Protein AF-A0A0G1NB90-F1 (afdb_monomer_lite)

Secondary structure (DSSP, 8-state):
--------------PPPPPTT-------PPPPSPPPTTEEEEEEEE-TTT--EEEEEEEE-S--PPPGGGS---PPP--------------TTS----

Foldseek 3Di:
DDDDDDDPPPPPPDDDDDDPPDDDDDQDDPDDDDDDPQKDWDQPDADPPPRGRPDIDIDGNPPCPPDPVPDDPPDDPPPPPPPPPPDDPDDPPPPPDD

Radius of gyration: 37.77 Å; chains: 1; bounding box: 97×29×106 Å

pLDDT: mean 71.31, std 13.05, range [45.44, 91.44]

Organism: NCBI:txid1618589

Structure (mmCIF, N/CA/C/O backbone):
data_AF-A0A0G1NB90-F1
#
_entry.id   AF-A0A0G1NB90-F1
#
loop_
_atom_site.group_PDB
_atom_site.id
_atom_site.type_symbol
_atom_site.label_atom_id
_atom_site.label_alt_id
_atom_site.label_comp_id
_atom_site.label_asym_id
_atom_site.label_entity_id
_atom_site.label_seq_id
_atom_site.pdbx_PDB_ins_code
_a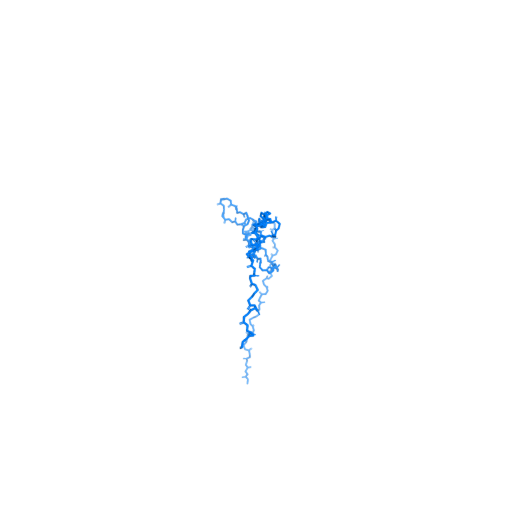tom_site.Cartn_x
_atom_site.Cartn_y
_atom_site.Cartn_z
_atom_site.occupancy
_atom_site.B_iso_or_equiv
_atom_site.auth_seq_id
_atom_site.auth_comp_id
_atom_site.auth_asym_id
_atom_site.auth_atom_id
_atom_site.pdbx_PDB_model_num
ATOM 1 N N . MET A 1 1 ? 54.430 -11.388 13.360 1.00 45.44 1 MET A N 1
ATOM 2 C CA . MET A 1 1 ? 53.864 -10.801 12.131 1.00 45.44 1 MET A CA 1
ATOM 3 C C . MET A 1 1 ? 52.490 -11.405 11.957 1.00 45.44 1 MET A C 1
ATOM 5 O O . MET A 1 1 ? 52.419 -12.617 11.818 1.00 45.44 1 MET A O 1
ATOM 9 N N . THR A 1 2 ? 51.430 -10.607 12.051 1.00 54.28 2 THR A N 1
ATOM 10 C CA . THR A 1 2 ? 50.069 -11.082 11.781 1.00 54.28 2 THR A CA 1
ATOM 11 C C . THR A 1 2 ? 49.395 -10.024 10.926 1.00 54.28 2 THR A C 1
ATOM 13 O O . THR A 1 2 ? 49.110 -8.926 11.400 1.00 54.28 2 THR A O 1
ATOM 16 N N . GLU A 1 3 ? 49.247 -10.338 9.645 1.00 58.81 3 GLU A N 1
ATOM 17 C CA . GLU A 1 3 ? 48.516 -9.536 8.674 1.00 58.81 3 GLU A CA 1
ATOM 18 C C . GLU A 1 3 ? 47.026 -9.607 9.031 1.00 58.81 3 GLU A C 1
ATOM 20 O O . GLU A 1 3 ? 46.441 -10.686 9.123 1.00 58.81 3 GLU A O 1
ATOM 25 N N . LEU A 1 4 ? 46.423 -8.453 9.322 1.00 50.75 4 LEU A N 1
ATOM 26 C CA . LEU A 1 4 ? 44.981 -8.329 9.510 1.00 50.75 4 LEU A CA 1
ATOM 27 C C . LEU A 1 4 ? 44.339 -8.202 8.128 1.00 50.75 4 LEU A C 1
ATOM 29 O O . LEU A 1 4 ? 44.310 -7.131 7.524 1.00 50.75 4 LEU A O 1
ATOM 33 N N . GLU A 1 5 ? 43.872 -9.351 7.653 1.00 51.03 5 GLU A N 1
ATOM 34 C CA . GLU A 1 5 ? 43.000 -9.557 6.503 1.00 51.03 5 GLU A CA 1
ATOM 35 C C . GLU A 1 5 ? 41.908 -8.478 6.370 1.00 51.03 5 GLU A C 1
ATOM 37 O O . GLU A 1 5 ? 41.080 -8.259 7.257 1.00 51.03 5 GLU A O 1
ATOM 42 N N . GLY A 1 6 ? 41.940 -7.824 5.207 1.00 45.75 6 GLY A N 1
ATOM 43 C CA . GLY A 1 6 ? 40.815 -7.302 4.434 1.00 45.75 6 GLY A CA 1
ATOM 44 C C . GLY A 1 6 ? 39.533 -6.926 5.175 1.00 45.75 6 GLY A C 1
ATOM 45 O O . GLY A 1 6 ? 38.583 -7.702 5.243 1.00 45.75 6 GLY A O 1
ATOM 46 N N . SER A 1 7 ? 39.412 -5.651 5.547 1.00 53.62 7 SER A N 1
ATOM 47 C CA . SER A 1 7 ? 38.087 -5.025 5.606 1.00 53.62 7 SER A CA 1
ATOM 48 C C . SER A 1 7 ? 37.476 -5.021 4.197 1.00 53.62 7 SER A C 1
ATOM 50 O O . SER A 1 7 ? 38.080 -4.431 3.296 1.00 53.62 7 SER A O 1
ATOM 52 N N . PRO A 1 8 ? 36.286 -5.606 3.955 1.00 49.09 8 PRO A N 1
ATOM 53 C CA . PRO A 1 8 ? 35.618 -5.432 2.679 1.00 49.09 8 PRO A CA 1
ATOM 54 C C . PRO A 1 8 ? 35.158 -3.978 2.609 1.00 49.09 8 PRO A C 1
ATOM 56 O O . PRO A 1 8 ? 34.190 -3.568 3.255 1.00 49.09 8 PRO A O 1
ATOM 59 N N . GLN A 1 9 ? 35.895 -3.182 1.839 1.00 49.41 9 GLN A N 1
ATOM 60 C CA . GLN A 1 9 ? 35.551 -1.812 1.506 1.00 49.41 9 GLN A CA 1
ATOM 61 C C . GLN A 1 9 ? 34.155 -1.850 0.874 1.00 49.41 9 GLN A C 1
ATOM 63 O O . GLN A 1 9 ? 33.974 -2.338 -0.244 1.00 49.41 9 GLN A O 1
ATOM 68 N N . ARG A 1 10 ? 33.131 -1.416 1.621 1.00 54.81 10 ARG A N 1
ATOM 69 C CA . ARG A 1 10 ? 31.773 -1.263 1.094 1.00 54.81 10 ARG A CA 1
ATOM 70 C C . ARG A 1 10 ? 31.857 -0.264 -0.049 1.00 54.81 10 ARG A C 1
ATOM 72 O O . ARG A 1 10 ? 31.909 0.939 0.177 1.00 54.81 10 ARG A O 1
ATOM 79 N N . LEU A 1 11 ? 31.901 -0.787 -1.271 1.00 45.88 11 LEU A N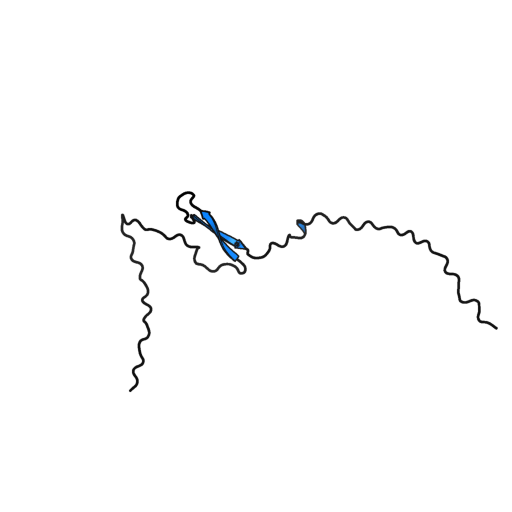 1
ATOM 80 C CA . LEU A 1 11 ? 31.889 -0.000 -2.488 1.00 45.88 11 LEU A CA 1
ATOM 81 C C . LEU A 1 11 ? 30.558 0.759 -2.518 1.00 45.88 11 LEU A C 1
ATOM 83 O O . LEU A 1 11 ? 29.508 0.194 -2.839 1.00 45.88 11 LEU A O 1
ATOM 87 N N . GLU A 1 12 ? 30.581 2.029 -2.120 1.00 54.97 12 GLU A N 1
ATOM 88 C CA . GLU A 1 12 ? 29.449 2.925 -2.291 1.00 54.97 12 GLU A CA 1
ATOM 89 C C . GLU A 1 12 ? 29.138 2.971 -3.787 1.00 54.97 12 GLU A C 1
ATOM 91 O O . GLU A 1 12 ? 29.883 3.543 -4.584 1.00 54.97 12 GLU A O 1
ATOM 96 N N . ARG A 1 13 ? 28.060 2.293 -4.198 1.00 58.69 13 ARG A N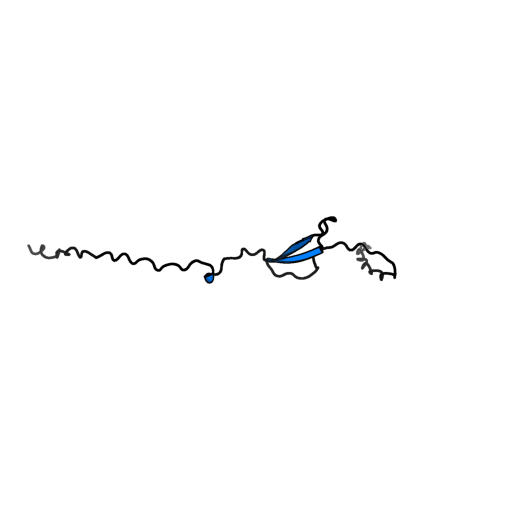 1
ATOM 97 C CA . ARG A 1 13 ? 27.579 2.306 -5.581 1.00 58.69 13 ARG A CA 1
ATOM 98 C C . ARG A 1 13 ? 27.187 3.740 -5.938 1.00 58.69 13 ARG A C 1
ATOM 100 O O . ARG A 1 13 ? 26.031 4.129 -5.767 1.00 58.69 13 ARG A O 1
ATOM 107 N N . LYS A 1 14 ? 28.145 4.520 -6.446 1.00 62.53 14 LYS A N 1
ATOM 108 C CA . LYS A 1 14 ? 27.906 5.823 -7.067 1.00 62.53 14 LYS A CA 1
ATOM 109 C C . LYS A 1 14 ? 26.887 5.619 -8.189 1.00 62.53 14 LYS A C 1
ATOM 111 O O . LYS A 1 14 ? 27.156 4.922 -9.168 1.00 62.53 14 LYS A O 1
ATOM 116 N N . ARG A 1 15 ? 25.680 6.162 -8.015 1.00 63.06 15 ARG A N 1
ATOM 117 C CA . ARG A 1 15 ? 24.633 6.130 -9.043 1.00 63.06 15 ARG A CA 1
ATOM 118 C C . ARG A 1 15 ? 25.107 6.978 -10.220 1.00 63.06 15 ARG A C 1
ATOM 120 O O . ARG A 1 15 ? 25.400 8.155 -10.039 1.00 63.06 15 ARG A O 1
ATOM 127 N N . LYS A 1 16 ? 25.219 6.373 -11.405 1.00 74.62 16 LYS A N 1
ATOM 128 C CA . LYS A 1 16 ? 25.536 7.108 -12.635 1.00 74.62 16 LYS A CA 1
ATOM 129 C C . LYS A 1 16 ? 24.369 8.057 -12.964 1.00 74.62 16 LYS A C 1
ATOM 131 O O . LYS A 1 16 ? 23.222 7.636 -12.794 1.00 74.62 16 LYS A O 1
ATOM 136 N N . PRO A 1 17 ? 24.628 9.303 -13.396 1.00 79.56 17 PRO A N 1
ATOM 137 C CA . PRO A 1 17 ? 23.571 10.195 -13.862 1.00 79.56 17 PRO A CA 1
ATOM 138 C C . PRO A 1 17 ? 22.890 9.597 -15.100 1.00 79.56 17 PRO A C 1
ATOM 140 O O . PRO A 1 17 ? 23.553 8.972 -15.931 1.00 79.56 17 PRO A O 1
ATOM 143 N N . TYR A 1 18 ? 21.570 9.759 -15.201 1.00 79.75 18 TYR A N 1
ATOM 144 C CA . TYR A 1 18 ? 20.803 9.312 -16.364 1.00 79.75 18 TYR A CA 1
ATOM 145 C C . TYR A 1 18 ? 21.169 10.140 -17.601 1.00 79.75 18 TYR A C 1
ATOM 147 O O . TYR A 1 18 ? 21.404 11.345 -17.489 1.00 79.75 18 TYR A O 1
ATOM 155 N N . GLN A 1 19 ? 21.210 9.501 -18.770 1.00 84.38 19 GLN A N 1
ATOM 156 C CA . GLN A 1 19 ? 21.448 10.176 -20.050 1.00 84.38 19 GLN A CA 1
ATOM 157 C C . GLN A 1 19 ? 20.132 10.494 -20.774 1.00 84.38 19 GLN A C 1
ATOM 159 O O . GLN A 1 19 ? 19.132 9.793 -20.615 1.00 84.38 19 GLN A O 1
ATOM 164 N N . VAL A 1 20 ? 20.136 11.550 -21.594 1.00 81.75 20 VAL A N 1
ATOM 165 C CA . VAL A 1 20 ? 18.995 11.906 -22.453 1.00 81.75 20 VAL A CA 1
ATOM 166 C C . VAL A 1 20 ? 18.706 10.745 -23.412 1.00 81.75 20 VAL A C 1
ATOM 168 O O . VAL A 1 20 ? 19.612 10.259 -24.081 1.00 81.75 20 VAL A O 1
ATOM 171 N N . GLY A 1 21 ? 17.452 10.283 -23.453 1.00 82.69 21 GLY A N 1
ATOM 172 C CA . GLY A 1 21 ? 17.023 9.129 -24.258 1.00 82.69 21 GLY A CA 1
ATOM 173 C C . GLY A 1 21 ? 17.147 7.765 -23.564 1.00 82.69 21 GLY A C 1
ATOM 174 O O . GLY A 1 21 ? 16.716 6.759 -24.122 1.00 82.69 21 GLY A O 1
ATOM 175 N N . GLN A 1 22 ? 17.686 7.705 -22.341 1.00 80.56 22 GLN A N 1
ATOM 176 C CA . GLN A 1 22 ? 17.761 6.462 -21.577 1.00 80.56 22 GLN A CA 1
ATOM 177 C C . GLN A 1 22 ? 16.384 6.087 -21.007 1.00 80.56 22 GLN A C 1
ATOM 179 O O . GLN A 1 22 ? 15.843 6.788 -20.151 1.00 80.56 22 GLN A O 1
ATOM 184 N N . ILE A 1 23 ? 15.837 4.948 -21.440 1.00 67.31 23 ILE A N 1
ATOM 185 C CA . ILE A 1 23 ? 14.641 4.354 -20.830 1.00 67.31 23 ILE A CA 1
ATOM 186 C C . ILE A 1 23 ? 15.078 3.602 -19.573 1.00 67.31 23 ILE A C 1
ATOM 188 O O . ILE A 1 23 ? 15.928 2.713 -19.626 1.00 67.31 23 ILE A O 1
ATOM 192 N N . VAL A 1 24 ? 14.517 3.984 -18.429 1.00 68.44 24 VAL A N 1
ATOM 193 C CA . VAL A 1 24 ? 14.850 3.397 -17.129 1.00 68.44 24 VAL A CA 1
ATOM 194 C C . VAL A 1 24 ? 13.658 2.593 -16.640 1.00 68.44 24 VAL A C 1
ATOM 196 O O . VAL A 1 24 ? 12.596 3.149 -16.370 1.00 68.44 24 VAL A O 1
ATOM 199 N N . GLU A 1 25 ? 13.843 1.287 -16.471 1.00 64.12 25 GLU A N 1
ATOM 200 C CA . GLU A 1 25 ? 12.869 0.463 -15.763 1.00 64.12 25 GLU A CA 1
ATOM 201 C C . GLU A 1 25 ? 12.980 0.725 -14.260 1.00 64.12 25 GLU A C 1
ATOM 203 O O . GLU A 1 25 ? 13.927 0.313 -13.583 1.00 64.12 25 GLU A O 1
ATOM 208 N N . GLN A 1 26 ? 12.009 1.459 -13.724 1.00 68.00 26 GLN A N 1
ATOM 209 C CA . GLN A 1 26 ? 11.939 1.728 -12.299 1.00 68.00 26 GLN A CA 1
ATOM 210 C C . GLN A 1 26 ? 11.147 0.618 -11.607 1.00 68.00 26 GLN A C 1
ATOM 212 O O . GLN A 1 26 ? 9.940 0.478 -11.786 1.00 68.00 26 GLN A O 1
ATOM 217 N N . VAL A 1 27 ? 11.828 -0.169 -10.772 1.00 66.56 27 VAL A N 1
ATOM 218 C CA . VAL A 1 27 ? 11.156 -1.150 -9.914 1.00 66.56 27 VAL A CA 1
ATOM 219 C C . VAL A 1 27 ? 10.340 -0.390 -8.867 1.00 66.56 27 VAL A C 1
ATOM 221 O O . VAL A 1 27 ? 10.912 0.232 -7.965 1.00 66.56 27 VAL A O 1
ATOM 224 N N . PHE A 1 28 ? 9.013 -0.449 -8.972 1.00 72.19 28 PHE A N 1
ATOM 225 C CA . PHE A 1 28 ? 8.092 0.159 -8.014 1.00 72.19 28 PHE A CA 1
ATOM 226 C C . PHE A 1 28 ? 8.161 -0.572 -6.668 1.00 72.19 28 PHE A C 1
ATOM 228 O O . PHE A 1 28 ? 7.518 -1.595 -6.439 1.00 72.19 28 PHE A O 1
ATOM 235 N N . ARG A 1 29 ? 8.990 -0.047 -5.766 1.00 80.31 29 ARG A N 1
ATOM 236 C CA . ARG A 1 29 ? 9.143 -0.521 -4.385 1.00 80.31 29 ARG A CA 1
ATOM 237 C C . ARG A 1 29 ? 8.426 0.426 -3.423 1.00 80.31 29 ARG A C 1
ATOM 239 O O . ARG A 1 29 ? 8.274 1.601 -3.761 1.00 80.31 29 ARG A O 1
ATOM 246 N N . PRO A 1 30 ? 8.029 -0.048 -2.228 1.00 86.25 30 PRO A N 1
ATOM 247 C CA . PRO A 1 30 ? 7.475 0.837 -1.216 1.00 86.25 30 PRO A CA 1
ATOM 248 C C . PRO A 1 30 ? 8.467 1.962 -0.869 1.00 86.25 30 PRO A C 1
ATOM 250 O O . PRO A 1 30 ? 9.687 1.740 -0.929 1.00 86.25 30 PRO A O 1
ATOM 253 N N . PRO A 1 31 ? 7.970 3.161 -0.510 1.00 85.69 31 PRO A N 1
ATOM 254 C CA . PRO A 1 31 ? 8.812 4.284 -0.120 1.00 85.69 31 PRO A CA 1
ATOM 255 C C . PRO A 1 31 ? 9.769 3.905 1.011 1.00 85.69 31 PRO A C 1
ATOM 257 O O . PRO A 1 31 ? 9.388 3.266 1.994 1.00 85.69 31 PRO A O 1
ATOM 260 N N . LYS A 1 32 ? 11.033 4.320 0.883 1.00 83.69 32 LYS A N 1
ATOM 261 C CA . LYS A 1 32 ? 12.024 4.159 1.950 1.00 83.69 32 LYS A CA 1
ATOM 262 C C . LYS A 1 32 ? 11.856 5.299 2.950 1.00 83.69 32 LYS A C 1
ATOM 264 O O . LYS A 1 32 ? 11.956 6.458 2.566 1.00 83.69 32 LYS A O 1
ATOM 269 N N . GLY A 1 33 ? 11.638 4.974 4.219 1.00 83.69 33 GLY A N 1
ATOM 270 C CA . GLY A 1 33 ? 11.498 5.965 5.283 1.00 83.69 33 GLY A CA 1
ATOM 271 C C . GLY A 1 33 ? 11.165 5.320 6.622 1.00 83.69 33 GLY A C 1
ATOM 272 O O . GLY A 1 33 ? 10.847 4.132 6.681 1.00 83.69 33 GLY A O 1
ATOM 273 N N . LYS A 1 34 ? 11.249 6.108 7.699 1.00 85.69 34 LYS A N 1
ATOM 274 C CA . LYS A 1 34 ? 10.705 5.704 8.999 1.00 85.69 34 LYS A CA 1
ATOM 275 C C . LYS A 1 34 ? 9.182 5.714 8.887 1.00 85.69 34 LYS A C 1
ATOM 277 O O . LYS A 1 34 ? 8.610 6.730 8.505 1.00 85.69 34 LYS A O 1
ATOM 282 N N . ILE A 1 35 ? 8.555 4.585 9.188 1.00 90.06 35 ILE A N 1
ATOM 283 C CA . ILE A 1 35 ? 7.099 4.470 9.286 1.00 90.06 35 ILE A CA 1
ATOM 284 C C . ILE A 1 35 ? 6.685 4.515 10.761 1.00 90.06 35 ILE A C 1
ATOM 286 O O . ILE A 1 35 ? 7.483 4.116 11.614 1.00 90.06 35 ILE A O 1
ATOM 290 N N . PRO A 1 36 ? 5.475 5.004 11.076 1.00 88.44 36 PRO A N 1
ATOM 291 C CA . PRO A 1 36 ? 4.931 4.944 12.424 1.00 88.44 36 PRO A CA 1
ATOM 292 C C . PRO A 1 36 ? 4.905 3.508 12.952 1.00 88.44 36 PRO A C 1
ATOM 294 O O . PRO A 1 36 ? 4.789 2.542 12.191 1.00 88.44 36 PRO A O 1
ATOM 297 N N . GLN A 1 37 ? 5.005 3.372 14.272 1.00 84.19 37 GLN A N 1
ATOM 298 C CA . GLN A 1 37 ? 4.872 2.080 14.933 1.00 84.19 37 GLN A CA 1
ATOM 299 C C . GLN A 1 37 ? 3.463 1.523 14.683 1.00 84.19 37 GLN A C 1
ATOM 301 O O . GLN A 1 37 ? 2.496 2.279 14.648 1.00 84.19 37 GLN A O 1
ATOM 306 N N . ASN A 1 38 ? 3.355 0.213 14.451 1.00 87.06 38 ASN A N 1
ATOM 307 C CA . ASN A 1 38 ? 2.115 -0.449 14.023 1.00 87.06 38 ASN A CA 1
ATOM 308 C C . ASN A 1 38 ? 1.566 0.071 12.687 1.00 87.06 38 ASN A C 1
ATOM 310 O O . ASN A 1 38 ? 0.360 0.210 12.518 1.00 87.06 38 ASN A O 1
ATOM 314 N N . SER A 1 39 ? 2.433 0.396 11.730 1.00 89.19 39 SER A N 1
ATOM 315 C CA . SER A 1 39 ? 2.018 0.715 10.364 1.00 89.19 39 SER A CA 1
ATOM 316 C C . SER A 1 39 ? 2.797 -0.106 9.346 1.00 89.19 39 SER A C 1
ATOM 318 O O . SER A 1 39 ? 3.936 -0.504 9.593 1.00 89.19 39 SER A O 1
ATOM 320 N N . ARG A 1 40 ? 2.198 -0.360 8.180 1.00 89.44 40 ARG A N 1
ATOM 321 C CA . ARG A 1 40 ? 2.875 -1.012 7.051 1.00 89.44 40 ARG A CA 1
ATOM 322 C C . ARG A 1 40 ? 2.458 -0.393 5.723 1.00 89.44 40 ARG A C 1
ATOM 324 O O . ARG A 1 40 ? 1.317 0.030 5.558 1.00 89.44 40 ARG A O 1
ATOM 331 N N . TRP A 1 41 ? 3.376 -0.378 4.760 1.00 90.88 41 TRP A N 1
ATOM 332 C CA . TRP A 1 41 ? 3.047 -0.030 3.380 1.00 90.88 41 TRP A CA 1
ATOM 333 C C . TRP A 1 41 ? 2.255 -1.165 2.735 1.00 90.88 41 TRP A C 1
ATOM 335 O O . TRP A 1 41 ? 2.710 -2.310 2.719 1.00 90.88 41 TRP A O 1
ATOM 345 N N . MET A 1 42 ? 1.098 -0.845 2.169 1.00 89.88 42 MET A N 1
ATOM 346 C CA . MET A 1 42 ? 0.321 -1.755 1.336 1.00 89.88 42 MET A CA 1
ATOM 347 C C . MET A 1 42 ? 0.138 -1.196 -0.078 1.00 89.88 42 MET A C 1
ATOM 349 O O . MET A 1 42 ? 0.074 0.023 -0.255 1.00 89.88 42 MET A O 1
ATOM 353 N N . PRO A 1 43 ? 0.064 -2.069 -1.101 1.00 89.38 43 PRO A N 1
ATOM 354 C CA . PRO A 1 43 ? -0.313 -1.660 -2.447 1.00 89.38 43 PRO A CA 1
ATOM 355 C C . PRO A 1 43 ? -1.726 -1.076 -2.428 1.00 89.38 43 PRO A C 1
ATOM 357 O O . PRO A 1 43 ? -2.672 -1.794 -2.115 1.00 89.38 43 PRO A O 1
ATOM 360 N N . PHE A 1 44 ? -1.860 0.203 -2.767 1.00 88.62 44 PHE A N 1
ATOM 361 C CA . PHE A 1 44 ? -3.158 0.872 -2.882 1.00 88.62 44 PHE A CA 1
ATOM 362 C C . PHE A 1 44 ? -3.720 0.741 -4.291 1.00 88.62 44 PHE A C 1
ATOM 364 O O . PHE A 1 44 ? -4.882 0.400 -4.484 1.00 88.62 44 PHE A O 1
ATOM 371 N N . ARG A 1 45 ? -2.860 0.969 -5.287 1.00 85.69 45 ARG A N 1
ATOM 372 C CA . ARG A 1 45 ? -3.225 0.911 -6.698 1.00 85.69 45 ARG A CA 1
ATOM 373 C C . ARG A 1 45 ? -2.248 0.019 -7.441 1.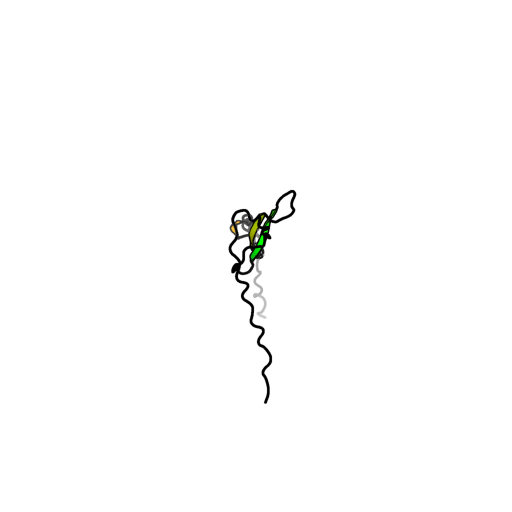00 85.69 45 ARG A C 1
ATOM 375 O O . ARG A 1 45 ? -1.033 0.146 -7.272 1.00 85.69 45 ARG A O 1
ATOM 382 N N . ARG A 1 46 ? -2.782 -0.896 -8.243 1.00 85.50 46 ARG A N 1
ATOM 383 C CA . ARG A 1 46 ? -2.015 -1.770 -9.134 1.00 85.50 46 ARG A CA 1
ATOM 384 C C . ARG A 1 46 ? -2.404 -1.466 -10.570 1.00 85.50 46 ARG A C 1
ATOM 386 O O . ARG A 1 46 ? -3.570 -1.186 -10.839 1.00 85.50 46 ARG A O 1
ATOM 393 N N . HIS A 1 47 ? -1.435 -1.549 -11.468 1.00 83.50 47 HIS A N 1
ATOM 394 C CA . HIS A 1 47 ? -1.700 -1.469 -12.893 1.00 83.50 47 HIS A CA 1
ATOM 395 C C . HIS A 1 47 ? -2.458 -2.726 -13.332 1.00 83.50 47 HIS A C 1
ATOM 397 O O . HIS A 1 47 ? -2.046 -3.836 -12.993 1.00 83.50 47 HIS A O 1
ATOM 403 N N . VAL A 1 48 ? -3.529 -2.552 -14.111 1.00 80.00 48 VAL A N 1
ATOM 404 C CA . VAL A 1 48 ? -4.447 -3.637 -14.502 1.00 80.00 48 VAL A CA 1
ATOM 405 C C . VAL A 1 48 ? -3.729 -4.711 -15.326 1.00 80.00 48 VAL A C 1
ATOM 407 O O . VAL A 1 48 ? -3.748 -5.878 -14.957 1.00 80.00 48 VAL A O 1
ATOM 410 N N . ASP A 1 49 ? -3.006 -4.306 -16.374 1.00 81.25 49 ASP A N 1
ATOM 411 C CA . ASP A 1 49 ? -2.413 -5.276 -17.314 1.00 81.25 49 ASP A CA 1
ATOM 412 C C . ASP A 1 49 ? -1.002 -5.744 -16.938 1.00 81.25 49 ASP A C 1
ATOM 414 O O . ASP A 1 49 ? -0.574 -6.841 -17.282 1.00 81.25 49 ASP A O 1
ATOM 418 N N . LYS A 1 50 ? -0.238 -4.890 -16.253 1.00 76.50 50 LYS A N 1
ATOM 419 C CA . LYS A 1 50 ? 1.210 -5.060 -16.064 1.00 76.50 50 LYS A CA 1
ATOM 420 C C . LYS A 1 50 ? 1.580 -5.562 -14.666 1.00 76.50 50 LYS A C 1
ATOM 422 O O . LYS A 1 50 ? 2.761 -5.688 -14.360 1.00 76.50 50 LYS A O 1
ATOM 427 N N . ASN A 1 51 ? 0.577 -5.823 -13.822 1.00 71.19 51 ASN A N 1
ATOM 428 C CA . ASN A 1 51 ? 0.689 -6.398 -12.477 1.00 71.19 51 ASN A CA 1
ATOM 429 C C . ASN A 1 51 ? 1.755 -5.750 -11.560 1.00 71.19 51 ASN A C 1
ATOM 431 O O . ASN A 1 51 ? 2.243 -6.377 -10.620 1.00 71.19 51 ASN A O 1
ATOM 435 N N . TYR A 1 52 ? 2.128 -4.490 -11.807 1.00 79.12 52 TYR A N 1
ATOM 436 C CA . TYR A 1 52 ? 3.004 -3.724 -10.920 1.00 79.12 52 TYR A CA 1
ATOM 437 C C . TYR A 1 52 ? 2.190 -2.782 -10.033 1.00 79.12 52 TYR A C 1
ATOM 439 O O . TYR A 1 52 ? 1.074 -2.377 -10.362 1.00 79.12 52 TYR A O 1
ATOM 447 N N . VAL A 1 53 ? 2.751 -2.439 -8.874 1.00 83.19 53 VAL A N 1
ATOM 448 C CA . VAL A 1 53 ? 2.133 -1.518 -7.914 1.00 83.19 53 VAL A CA 1
ATOM 449 C C . VAL A 1 53 ? 2.408 -0.082 -8.353 1.00 83.19 53 VAL A C 1
ATOM 451 O O . VAL A 1 53 ? 3.561 0.321 -8.415 1.00 83.19 53 VAL A O 1
ATOM 454 N N . GLU A 1 54 ? 1.364 0.690 -8.641 1.00 83.50 54 GLU A N 1
ATOM 455 C CA . GLU A 1 54 ? 1.472 2.104 -9.032 1.00 83.50 54 GLU A CA 1
ATOM 456 C C . GLU A 1 54 ? 1.655 3.010 -7.815 1.00 83.50 54 GLU A C 1
ATOM 458 O O . GLU A 1 54 ? 2.440 3.956 -7.845 1.00 83.50 54 GLU A O 1
ATOM 463 N N . ALA A 1 55 ? 0.934 2.713 -6.733 1.00 84.88 55 ALA A N 1
ATOM 464 C CA . ALA A 1 55 ? 0.913 3.544 -5.540 1.00 84.88 55 ALA A CA 1
ATOM 465 C C . ALA A 1 55 ? 0.885 2.701 -4.264 1.00 84.88 55 ALA A C 1
ATOM 467 O O . ALA A 1 55 ? 0.222 1.661 -4.185 1.00 84.88 55 ALA A O 1
ATOM 468 N N . TRP A 1 56 ? 1.582 3.203 -3.249 1.00 89.62 56 TRP A N 1
ATOM 469 C CA . TRP A 1 56 ? 1.648 2.624 -1.914 1.00 89.62 56 TRP A CA 1
ATOM 470 C C . TRP A 1 56 ? 0.890 3.514 -0.938 1.00 89.62 56 TRP A C 1
ATOM 472 O O . TRP A 1 56 ? 1.046 4.733 -0.964 1.00 89.62 56 TRP A O 1
ATOM 482 N N . GLN A 1 57 ? 0.110 2.902 -0.057 1.00 91.44 57 GLN A N 1
ATOM 483 C CA . GLN A 1 57 ? -0.554 3.579 1.048 1.00 91.44 57 GLN A CA 1
ATOM 484 C C . GLN A 1 57 ? -0.042 3.011 2.362 1.00 91.44 57 GLN A C 1
ATOM 486 O O . GLN A 1 57 ? 0.223 1.813 2.486 1.00 91.44 57 GLN A O 1
ATOM 491 N N . LEU A 1 58 ? 0.129 3.888 3.340 1.00 91.06 58 LEU A N 1
ATOM 492 C CA . LEU A 1 58 ? 0.478 3.498 4.690 1.00 91.06 58 LEU A CA 1
ATOM 493 C C . LEU A 1 58 ? -0.810 3.146 5.435 1.00 91.06 58 LEU A C 1
ATOM 495 O O . LEU A 1 58 ? -1.713 3.976 5.513 1.00 91.06 58 LEU A O 1
ATOM 499 N N . ILE A 1 59 ? -0.890 1.931 5.965 1.00 89.38 59 ILE A N 1
ATOM 500 C CA . ILE A 1 59 ? -2.028 1.491 6.773 1.00 89.38 59 ILE A CA 1
ATOM 501 C C . ILE A 1 59 ? -1.591 1.223 8.209 1.00 89.38 59 ILE A C 1
ATOM 503 O O . ILE A 1 59 ? -0.481 0.733 8.438 1.00 89.38 59 ILE A O 1
ATOM 507 N N . SER A 1 60 ? -2.476 1.514 9.160 1.00 87.19 60 SER A N 1
ATOM 508 C CA . SER A 1 60 ? -2.316 1.082 10.547 1.00 87.19 60 SER A CA 1
ATOM 509 C C . SER A 1 60 ? -2.581 -0.422 10.630 1.00 87.19 60 SER A C 1
ATOM 511 O O . SER A 1 60 ? -3.560 -0.924 10.084 1.00 87.19 60 SER A O 1
ATOM 513 N N . THR A 1 61 ? -1.688 -1.155 11.285 1.00 82.56 61 THR A N 1
ATOM 514 C CA . THR A 1 61 ? -1.868 -2.569 11.642 1.00 82.56 61 THR A CA 1
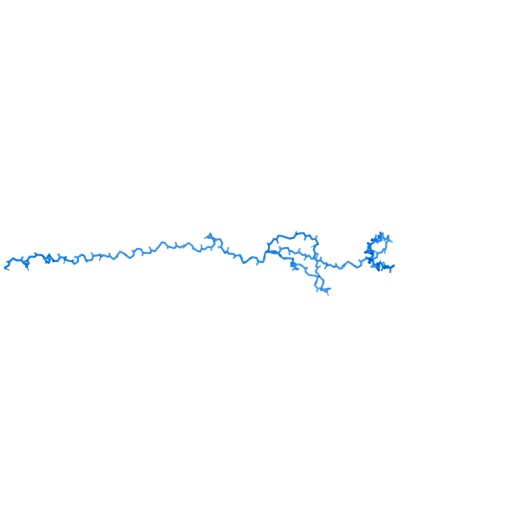ATOM 515 C C . THR A 1 61 ? -2.502 -2.729 13.019 1.00 82.56 61 THR A C 1
ATOM 517 O O . THR A 1 61 ? -2.737 -3.853 13.454 1.00 82.56 61 THR A O 1
ATOM 520 N N . THR A 1 62 ? -2.725 -1.623 13.728 1.00 80.19 62 THR A N 1
ATOM 521 C CA . THR A 1 62 ? -3.428 -1.627 15.008 1.00 80.19 62 THR A CA 1
ATOM 522 C C . THR A 1 62 ? -4.896 -1.943 14.731 1.00 80.19 62 THR A C 1
ATOM 524 O O . THR A 1 62 ? -5.469 -1.282 13.861 1.00 80.19 62 THR A O 1
ATOM 527 N N . PRO A 1 63 ? -5.506 -2.932 15.410 1.00 69.06 63 PRO A N 1
ATOM 528 C CA . PRO A 1 63 ? -6.938 -3.155 15.287 1.00 69.06 63 PRO A CA 1
ATOM 529 C C . PRO A 1 63 ? -7.648 -1.858 15.674 1.00 69.06 63 PRO A C 1
ATOM 531 O O . PRO A 1 63 ? -7.393 -1.300 16.742 1.00 69.06 63 PRO A O 1
ATOM 534 N N . GLU A 1 64 ? -8.465 -1.345 14.763 1.00 66.19 64 GLU A N 1
ATOM 535 C CA . GLU A 1 64 ? -9.276 -0.154 14.972 1.00 66.19 64 GLU A CA 1
ATOM 536 C C . GLU A 1 64 ? -10.311 -0.514 16.043 1.00 66.19 64 GLU A C 1
ATOM 538 O O . GLU A 1 64 ? -11.311 -1.174 15.771 1.00 66.19 64 GLU A O 1
ATOM 543 N N . ILE A 1 65 ? -9.999 -0.211 17.305 1.00 68.31 65 ILE A N 1
ATOM 544 C CA . ILE A 1 65 ? -10.960 -0.357 18.396 1.00 68.31 65 ILE A CA 1
ATOM 545 C C . ILE A 1 65 ? -12.036 0.692 18.108 1.00 68.31 65 ILE A C 1
ATOM 547 O O . ILE A 1 65 ? -11.686 1.875 18.058 1.00 68.31 65 ILE A O 1
ATOM 551 N N . PRO A 1 66 ? -13.306 0.305 17.887 1.00 60.03 66 PRO A N 1
ATOM 552 C CA . PRO A 1 66 ? -14.358 1.276 17.641 1.00 60.03 66 PRO A CA 1
ATOM 553 C C . PRO A 1 66 ? -14.415 2.226 18.834 1.00 60.03 66 PRO A C 1
ATOM 555 O O . PRO A 1 66 ? -14.554 1.804 19.986 1.00 60.03 66 PRO A O 1
ATOM 558 N N . THR A 1 67 ? -14.239 3.514 18.561 1.00 62.50 67 THR A N 1
ATOM 559 C CA . THR A 1 67 ? -14.355 4.573 19.560 1.00 62.50 67 THR A CA 1
ATOM 560 C C . THR A 1 67 ? -15.747 4.495 20.188 1.00 62.50 67 THR A C 1
ATOM 562 O O . THR A 1 67 ? -16.712 4.151 19.510 1.00 62.50 67 THR A O 1
ATOM 565 N N . GLN A 1 68 ? -15.878 4.828 21.474 1.00 59.19 68 GLN A N 1
ATOM 566 C CA . GLN A 1 68 ? -17.136 4.741 22.234 1.00 59.19 68 GLN A CA 1
ATOM 567 C C . GLN A 1 68 ? -18.337 5.432 21.542 1.00 59.19 68 GLN A C 1
ATOM 569 O O . GLN A 1 68 ? -19.476 5.043 21.770 1.00 59.19 68 GLN A O 1
ATOM 574 N N . GLU A 1 69 ? -18.088 6.400 20.655 1.00 65.25 69 GLU A N 1
ATOM 575 C CA . GLU A 1 69 ? -19.091 7.096 19.832 1.00 65.25 69 GLU A CA 1
ATOM 576 C C . GLU A 1 69 ? -19.683 6.264 18.676 1.00 65.25 69 GLU A C 1
ATOM 578 O O . GLU A 1 69 ? -20.747 6.601 18.166 1.00 65.25 69 GLU A O 1
ATOM 583 N N . GLN A 1 70 ? -19.025 5.180 18.254 1.00 64.56 70 GLN A N 1
ATOM 584 C CA . GLN A 1 70 ? -19.532 4.245 17.237 1.00 64.56 70 GLN A CA 1
ATOM 585 C C . GLN A 1 70 ? -20.351 3.099 17.842 1.00 64.56 70 GLN A C 1
ATOM 587 O O . GLN A 1 70 ? -20.939 2.301 17.107 1.00 64.56 70 GLN A O 1
ATOM 592 N N . LEU A 1 71 ? -20.390 2.994 19.173 1.00 68.19 71 LEU A N 1
ATOM 593 C CA . LEU A 1 71 ? -21.272 2.048 19.838 1.00 68.19 71 LEU A CA 1
ATOM 594 C C . LEU A 1 71 ? -22.707 2.586 19.769 1.00 68.19 71 LEU A C 1
ATOM 596 O O . LEU A 1 71 ? -22.924 3.775 20.013 1.00 68.19 71 LEU A O 1
ATOM 600 N N . PRO A 1 72 ? -23.703 1.737 19.451 1.00 75.56 72 PRO A N 1
ATOM 601 C CA . PRO A 1 72 ? -25.092 2.159 19.534 1.00 75.56 72 PRO A CA 1
ATOM 602 C C . PRO A 1 72 ? -25.366 2.694 20.948 1.00 75.56 72 PRO A C 1
ATOM 604 O O . PRO A 1 72 ? -24.821 2.143 21.913 1.00 75.56 72 PRO A O 1
ATOM 607 N N . PRO A 1 73 ? -26.189 3.748 21.094 1.00 78.25 73 PRO A N 1
ATOM 608 C CA . PRO A 1 73 ? -26.493 4.314 22.400 1.00 78.25 73 PRO A CA 1
ATOM 609 C C . PRO A 1 73 ? -26.996 3.201 23.324 1.00 78.25 73 PRO A C 1
ATOM 611 O O . PRO A 1 73 ? -28.032 2.586 23.057 1.00 78.25 73 PRO A O 1
ATOM 614 N N . GLN A 1 74 ? -26.245 2.910 24.393 1.00 72.81 74 GLN A N 1
ATOM 615 C CA . GLN A 1 74 ? -26.705 1.980 25.419 1.00 72.81 74 GLN A CA 1
ATOM 616 C C . GLN A 1 74 ? -27.936 2.606 26.064 1.00 72.81 74 GLN A C 1
ATOM 618 O O . GLN A 1 74 ? -27.851 3.657 26.701 1.00 72.81 74 GLN A O 1
ATOM 623 N N . LYS A 1 75 ? -29.099 1.975 25.869 1.00 76.56 75 LYS A N 1
ATOM 624 C CA . LYS A 1 75 ? -30.286 2.336 26.638 1.00 76.56 75 LYS A CA 1
ATOM 625 C C . LYS A 1 75 ? -29.932 2.179 28.121 1.00 76.56 75 LYS A C 1
ATOM 627 O O . LYS A 1 75 ? -29.297 1.178 28.466 1.00 76.56 75 LYS A O 1
ATOM 632 N N . PRO A 1 76 ? -30.306 3.137 28.987 1.00 78.50 76 PRO A N 1
ATOM 633 C CA . PRO A 1 76 ? -30.149 2.942 30.419 1.00 78.50 76 PRO A CA 1
ATOM 634 C C . PRO A 1 76 ? -30.842 1.629 30.802 1.00 78.50 76 PRO A C 1
ATOM 636 O O . PRO A 1 76 ? -31.883 1.316 30.211 1.00 78.50 76 PRO A O 1
ATOM 639 N N . PRO A 1 77 ? -30.269 0.844 31.733 1.00 76.38 77 PRO A N 1
ATOM 640 C CA . PRO A 1 77 ? -30.921 -0.367 32.202 1.00 76.38 77 PRO A CA 1
ATOM 641 C C . PRO A 1 77 ? -32.333 0.010 32.640 1.00 76.38 77 PRO A C 1
ATOM 643 O O . PRO A 1 77 ? -32.506 0.943 33.430 1.00 76.38 77 PRO A O 1
ATOM 646 N N . GLU A 1 78 ? -33.339 -0.664 32.077 1.00 71.50 78 GLU A N 1
ATOM 647 C CA . GLU A 1 78 ? -34.703 -0.545 32.570 1.00 71.50 78 GLU A CA 1
ATOM 648 C C . GLU A 1 78 ? -34.637 -0.889 34.053 1.00 71.50 78 GLU A C 1
ATOM 650 O O . GLU A 1 78 ? -34.344 -2.023 34.433 1.00 71.50 78 GLU A O 1
ATOM 655 N N . MET A 1 79 ? -34.812 0.126 34.902 1.00 64.75 79 MET A N 1
ATOM 656 C CA . MET A 1 79 ? -35.003 -0.093 36.321 1.00 64.75 79 MET A CA 1
ATOM 657 C C . MET A 1 79 ? -36.282 -0.908 36.445 1.00 64.75 79 MET A C 1
ATOM 659 O O . MET A 1 79 ? -37.384 -0.352 36.445 1.00 64.75 79 MET A O 1
ATOM 663 N N . ILE A 1 80 ? -36.133 -2.225 36.549 1.00 66.19 80 ILE A N 1
ATOM 664 C CA . ILE A 1 80 ? -37.160 -3.088 37.102 1.00 66.19 80 ILE A CA 1
ATOM 665 C C . ILE A 1 80 ? -37.361 -2.538 38.507 1.00 66.19 80 ILE A C 1
ATOM 667 O O . ILE A 1 80 ? -36.524 -2.712 39.393 1.00 66.19 80 ILE A O 1
ATOM 671 N N . ARG A 1 81 ? -38.431 -1.762 38.683 1.00 63.31 81 ARG A N 1
ATOM 672 C CA . ARG A 1 81 ? -38.940 -1.431 40.004 1.00 63.31 81 ARG A CA 1
ATOM 673 C C . ARG A 1 81 ? -39.415 -2.761 40.564 1.00 63.31 81 ARG A C 1
ATOM 675 O O . ARG A 1 81 ? -40.564 -3.138 40.367 1.00 63.31 81 ARG A O 1
ATOM 682 N N . GLU A 1 82 ? -38.511 -3.503 41.191 1.00 63.81 82 GLU A N 1
ATOM 683 C CA . GLU A 1 82 ? -38.915 -4.475 42.188 1.00 63.81 82 GLU A CA 1
ATOM 684 C C . GLU A 1 82 ? -39.635 -3.657 43.253 1.00 63.81 82 GLU A C 1
ATOM 686 O O . GLU A 1 82 ? -39.029 -2.975 44.081 1.00 63.81 82 GLU A O 1
ATOM 691 N N . GLU A 1 83 ? -40.958 -3.631 43.128 1.00 62.19 83 GLU A N 1
ATOM 692 C CA . GLU A 1 83 ? -41.875 -3.261 44.184 1.00 62.19 83 GLU A CA 1
ATOM 693 C C . GLU A 1 83 ? -41.526 -4.183 45.351 1.00 62.19 83 GLU A C 1
ATOM 695 O O . GLU A 1 83 ? -41.930 -5.347 45.395 1.00 62.19 83 GLU A O 1
ATOM 700 N N . ARG A 1 84 ? -40.647 -3.697 46.237 1.00 62.47 84 ARG A N 1
ATOM 701 C CA . ARG A 1 84 ? -40.328 -4.369 47.487 1.00 62.47 84 ARG A CA 1
ATOM 702 C C . ARG A 1 84 ? -41.653 -4.538 48.206 1.00 62.47 84 ARG A C 1
ATOM 704 O O . ARG A 1 84 ? -42.200 -3.593 48.764 1.00 62.47 84 ARG A O 1
ATOM 711 N N . LYS A 1 85 ? -42.188 -5.753 48.161 1.00 60.81 85 LYS A N 1
ATOM 712 C CA . LYS A 1 85 ? -43.136 -6.199 49.166 1.00 60.81 85 LYS A CA 1
ATOM 713 C C . LYS A 1 85 ? -42.312 -6.286 50.435 1.00 60.81 85 LYS A C 1
ATOM 715 O O . LYS A 1 85 ? -41.621 -7.280 50.646 1.00 60.81 85 LYS A O 1
ATOM 720 N N . ASP A 1 86 ? -42.324 -5.211 51.213 1.00 53.69 86 ASP A N 1
ATOM 721 C CA . ASP A 1 86 ? -41.847 -5.220 52.586 1.00 53.69 86 ASP A CA 1
ATOM 722 C C . ASP A 1 86 ? -42.705 -6.248 53.335 1.00 53.69 86 ASP A C 1
ATOM 724 O O . ASP A 1 86 ? -43.786 -5.959 53.846 1.00 53.69 86 ASP A O 1
ATOM 728 N N . ALA A 1 87 ? -42.268 -7.506 53.303 1.00 61.91 87 ALA A N 1
ATOM 729 C CA . ALA A 1 87 ? -42.777 -8.531 54.184 1.00 61.91 87 ALA A CA 1
ATOM 730 C C . ALA A 1 87 ? -42.409 -8.087 55.600 1.00 61.91 87 ALA A C 1
ATOM 732 O O . ALA A 1 87 ? -41.236 -7.854 55.895 1.00 61.91 87 ALA A O 1
ATOM 733 N N . GLN A 1 88 ? -43.437 -7.915 56.433 1.00 60.16 88 GLN A N 1
ATOM 734 C CA . GLN A 1 88 ? -43.337 -7.614 57.856 1.00 60.16 88 GLN A CA 1
ATOM 735 C C . GLN A 1 88 ? -42.179 -8.390 58.487 1.00 60.16 88 GLN A C 1
ATOM 737 O O . GLN A 1 88 ? -42.221 -9.615 58.579 1.00 60.16 88 GLN A O 1
ATOM 742 N N . ILE A 1 89 ? -41.158 -7.673 58.948 1.00 59.62 89 ILE A N 1
ATOM 743 C CA . ILE A 1 89 ? -40.181 -8.239 59.869 1.00 59.62 89 ILE A CA 1
ATOM 744 C C . ILE A 1 89 ? -40.915 -8.355 61.207 1.00 59.62 89 ILE A C 1
ATOM 746 O O . ILE A 1 89 ? -41.083 -7.366 61.920 1.00 59.62 89 ILE A O 1
ATOM 750 N N . GLU A 1 90 ? -41.440 -9.544 61.503 1.00 63.12 90 GLU A N 1
ATOM 751 C CA . GLU A 1 90 ? -41.905 -9.883 62.845 1.00 63.12 90 GLU A CA 1
ATOM 752 C C . GLU A 1 90 ? -40.728 -9.781 63.824 1.00 63.12 90 GLU A C 1
ATOM 754 O O . GLU A 1 90 ? -39.650 -10.337 63.614 1.00 63.12 90 GLU A O 1
ATOM 759 N N . ASP A 1 91 ? -40.953 -9.024 64.893 1.00 61.31 91 ASP A N 1
ATOM 760 C CA . ASP A 1 91 ? -40.009 -8.744 65.967 1.00 61.31 91 ASP A CA 1
ATOM 761 C C . ASP A 1 91 ? -39.667 -10.035 66.738 1.00 61.31 91 ASP A C 1
ATOM 763 O O . ASP A 1 91 ? -40.423 -10.505 67.592 1.00 61.31 91 ASP A O 1
ATOM 767 N N . TRP A 1 92 ? -38.519 -10.641 66.417 1.00 63.22 92 TRP A N 1
ATOM 768 C CA . TRP A 1 92 ? -38.052 -11.918 66.977 1.00 63.22 92 TRP A CA 1
ATOM 769 C C . TRP A 1 92 ? -37.470 -11.803 68.403 1.00 63.22 92 TRP A C 1
ATOM 771 O O . TRP A 1 92 ? -36.783 -12.708 68.866 1.00 63.22 92 TRP A O 1
ATOM 781 N N . HIS A 1 93 ? -37.740 -10.714 69.135 1.00 59.69 93 HIS A N 1
ATOM 782 C CA . HIS A 1 93 ? -37.133 -10.456 70.452 1.00 59.69 93 HIS A CA 1
ATOM 783 C C . HIS A 1 93 ? -38.081 -10.535 71.659 1.00 59.69 93 HIS A C 1
ATOM 785 O O . HIS A 1 93 ? -37.660 -10.258 72.778 1.00 59.69 93 HIS A O 1
ATOM 791 N N . LYS A 1 94 ? -39.341 -10.968 71.506 1.00 60.00 94 LYS A N 1
ATOM 792 C CA . LYS A 1 94 ? -40.285 -11.088 72.644 1.00 60.00 94 LYS A CA 1
ATOM 793 C C . LYS A 1 94 ? -40.449 -12.491 73.242 1.00 60.00 94 LYS A C 1
ATOM 795 O O . LYS A 1 94 ? -41.519 -12.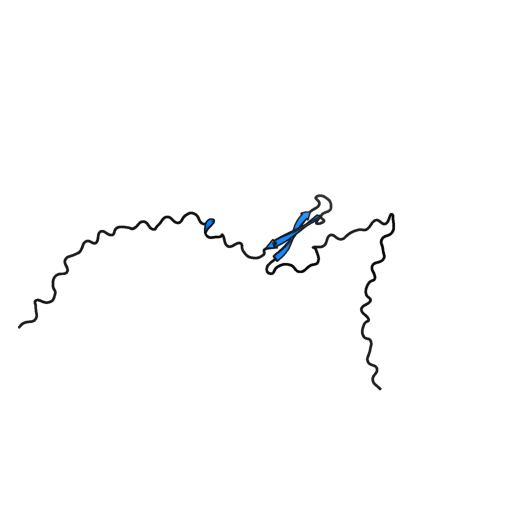803 73.762 1.00 60.00 94 LYS A O 1
ATOM 800 N N . ARG A 1 95 ? -39.430 -13.355 73.203 1.00 58.41 95 ARG A N 1
ATOM 801 C CA . ARG A 1 95 ? -39.463 -14.630 73.952 1.00 58.41 95 ARG A CA 1
ATOM 802 C C . ARG A 1 95 ? -38.103 -15.036 74.511 1.00 58.41 95 ARG A C 1
ATOM 804 O O . ARG A 1 95 ? -37.581 -16.073 74.135 1.00 58.41 95 ARG A O 1
ATOM 811 N N . THR A 1 96 ? -37.585 -14.263 75.454 1.00 56.00 96 THR A N 1
ATOM 812 C CA . THR A 1 96 ? -36.690 -14.793 76.496 1.00 56.00 96 THR A CA 1
ATOM 813 C C . THR A 1 96 ? -36.778 -13.880 77.710 1.00 56.00 96 THR A C 1
ATOM 815 O O . THR A 1 96 ? -35.944 -13.007 77.901 1.00 56.00 96 THR A O 1
ATOM 818 N N . ASP A 1 97 ? -37.844 -14.073 78.480 1.00 55.19 97 ASP A N 1
ATOM 819 C CA . ASP A 1 97 ? -37.909 -13.754 79.907 1.00 55.19 97 ASP A CA 1
ATOM 820 C C . ASP A 1 97 ? -38.794 -14.839 80.542 1.00 55.19 97 ASP A C 1
ATOM 822 O O . ASP A 1 97 ? -40.012 -14.684 80.646 1.00 55.19 97 ASP A O 1
ATOM 826 N N . ILE A 1 98 ? -38.178 -15.994 80.832 1.00 52.97 98 ILE A N 1
ATOM 827 C CA . ILE A 1 98 ? -38.610 -17.001 81.819 1.00 52.97 98 ILE A CA 1
ATOM 828 C C . ILE A 1 98 ? -37.343 -17.579 82.446 1.00 52.97 98 ILE A C 1
ATOM 830 O O . ILE A 1 98 ? -36.466 -18.010 81.662 1.00 52.97 98 ILE A O 1
#

Sequence (98 aa):
MTELEGSPQRLERKRKPYQVGQIVEQVFRPPKGKIPQNSRWMPFRRHVDKNYVEAWQLISTTPEIPTQEQLPPQKPPEMIREERKDAQIEDWHKRTDI